Protein AF-A0A2H9NX55-F1 (afdb_monomer)

Solvent-accessible surface area (backbone atoms only — not comparable to full-atom values): 5959 Å² total; per-residue (Å²): 111,77,40,48,53,49,53,55,46,60,52,58,73,66,72,60,69,65,41,49,52,71,58,51,56,72,71,47,82,82,44,56,63,68,62,55,38,39,76,69,50,25,30,44,81,44,81,46,77,55,94,91,42,80,42,54,30,37,26,69,30,72,61,28,52,52,52,51,49,53,52,52,51,52,54,50,49,54,53,50,51,55,52,51,53,55,53,53,53,52,51,52,56,51,53,52,53,57,51,53,58,65,71,78,106

Nearest PDB structures (foldseek):
  5zhv-assembly1_B  TM=5.838E-01  e=2.848E-03  Mycobacterium tuberculosis H37Rv
  3elk-assembly1_A  TM=5.440E-01  e=1.103E-02  Thermoplasma acidophilum
  2dqr-assembly1_B  TM=4.885E-01  e=1.548E-02  Bacillus subtilis
  5y5z-assembly1_N  TM=2.954E-01  e=1.351E+00  Thermus thermophilus HB8

Secondary structure (DSSP, 8-state):
-HHHHHHHHHHHHT--SEEEHHHHHHH-SSS--HHHHHHTTSEEEEEEEETTEEEEEEEE-HHHHHHHHHHHHHHHHHHHHHHHHHHHHHHHHHHHHHHHHHH--

Radius of gyration: 23.67 Å; Cα contacts (8 Å, |Δi|>4): 82; chains: 1; bounding box: 60×24×68 Å

pLDDT: mean 77.97, std 9.06, range [49.53, 91.69]

Foldseek 3Di:
DVLLLVLLLVVVVVVDQKDWPVRSVVSPPPRDPPVCCVVVVQKDWDFDQDPNDTTIMIGGDPVSVVSSVVVVVVVVVVVVVVVVVVVVVVVVVVVVVVVVVVVVD

Structure (mmCIF, N/CA/C/O backbone):
data_AF-A0A2H9NX55-F1
#
_entry.id   AF-A0A2H9NX55-F1
#
loop_
_atom_site.group_PDB
_atom_site.id
_atom_site.type_symbol
_atom_site.label_atom_id
_atom_site.label_alt_id
_atom_site.label_comp_id
_atom_site.label_asym_id
_atom_site.label_entity_id
_atom_site.label_seq_id
_atom_site.pdbx_PDB_ins_code
_atom_site.Cartn_x
_atom_site.Cartn_y
_atom_site.Cartn_z
_atom_site.occupancy
_atom_site.B_iso_or_equiv
_atom_site.auth_seq_id
_atom_site.auth_comp_id
_atom_site.auth_asym_id
_atom_site.auth_atom_id
_atom_site.pdbx_PDB_model_num
ATOM 1 N N . MET A 1 1 ? -5.710 9.070 -6.402 1.00 56.59 1 MET A N 1
ATOM 2 C CA . MET A 1 1 ? -5.096 7.746 -6.690 1.00 56.59 1 MET A CA 1
ATOM 3 C C . MET A 1 1 ? -3.667 7.572 -6.144 1.00 56.59 1 MET A C 1
ATOM 5 O O . MET A 1 1 ? -3.464 6.661 -5.356 1.00 56.59 1 MET A O 1
ATOM 9 N N . ARG A 1 2 ? -2.647 8.374 -6.528 1.00 59.84 2 ARG A N 1
ATOM 10 C CA . ARG A 1 2 ? -1.240 8.181 -6.062 1.00 59.84 2 ARG A CA 1
ATOM 11 C C . ARG A 1 2 ? -1.038 8.444 -4.560 1.00 59.84 2 ARG A C 1
ATOM 13 O O . ARG A 1 2 ? -0.173 7.828 -3.949 1.00 59.84 2 ARG A O 1
ATOM 20 N N . GLU A 1 3 ? -1.852 9.323 -3.998 1.00 56.44 3 GLU A N 1
ATOM 21 C CA . GLU A 1 3 ? -1.799 9.750 -2.599 1.00 56.44 3 GLU A CA 1
ATOM 22 C C . GLU A 1 3 ? -2.487 8.713 -1.678 1.00 56.44 3 GLU A C 1
ATOM 24 O O . GLU A 1 3 ? -1.855 8.198 -0.755 1.00 56.44 3 GLU A O 1
ATOM 29 N N . GLU A 1 4 ? -3.686 8.228 -2.045 1.00 57.66 4 GLU A N 1
ATOM 30 C CA . GLU A 1 4 ? -4.397 7.101 -1.384 1.00 57.66 4 GLU A CA 1
ATOM 31 C C . GLU A 1 4 ? -3.506 5.857 -1.233 1.00 57.66 4 GLU A C 1
ATOM 33 O O . GLU A 1 4 ? -3.465 5.172 -0.206 1.00 57.66 4 GLU A O 1
ATOM 38 N N . LEU A 1 5 ? -2.739 5.603 -2.289 1.00 64.31 5 LEU A N 1
ATOM 39 C CA . LEU A 1 5 ? -1.757 4.539 -2.409 1.00 64.31 5 LEU A CA 1
ATOM 40 C C . LEU A 1 5 ? -0.632 4.630 -1.367 1.00 64.31 5 LEU A C 1
ATOM 42 O O . LEU A 1 5 ? -0.135 3.605 -0.888 1.00 64.31 5 L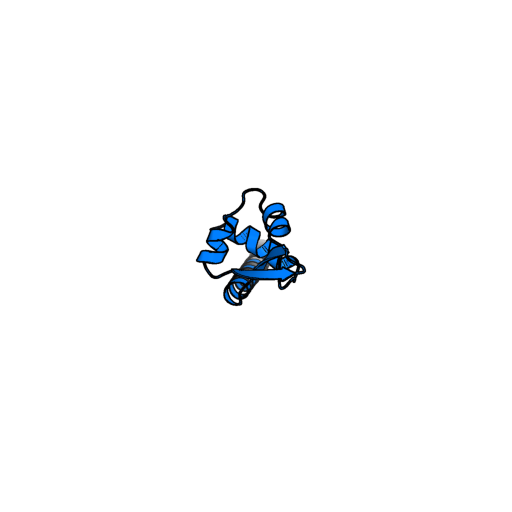EU A O 1
ATOM 46 N N . GLU A 1 6 ? -0.217 5.845 -1.019 1.00 70.12 6 GLU A N 1
ATOM 47 C CA . GLU A 1 6 ? 0.891 6.090 -0.104 1.00 70.12 6 GLU A CA 1
ATOM 48 C C . GLU A 1 6 ? 0.476 5.871 1.354 1.00 70.12 6 GLU A C 1
ATOM 50 O O . GLU A 1 6 ? 1.216 5.242 2.121 1.00 70.12 6 GLU A O 1
ATOM 55 N N . LEU A 1 7 ? -0.731 6.312 1.725 1.00 72.31 7 LEU A N 1
ATOM 56 C CA . LEU A 1 7 ? -1.297 6.089 3.055 1.00 72.31 7 LEU A CA 1
ATOM 57 C C . LEU A 1 7 ? -1.478 4.588 3.333 1.00 72.31 7 LEU A C 1
ATOM 59 O O . LEU A 1 7 ? -1.006 4.083 4.357 1.00 72.31 7 LEU A O 1
ATOM 63 N N . LEU A 1 8 ? -2.050 3.843 2.381 1.00 73.69 8 LEU A N 1
ATOM 64 C CA . LEU A 1 8 ? -2.265 2.400 2.520 1.00 73.69 8 LEU A CA 1
ATOM 65 C C . LEU A 1 8 ? -0.938 1.623 2.658 1.00 73.69 8 LEU A C 1
ATOM 67 O O . LEU A 1 8 ? -0.822 0.711 3.480 1.00 73.69 8 LEU A O 1
ATOM 71 N N . GLN A 1 9 ? 0.106 2.014 1.916 1.00 71.81 9 GLN A N 1
ATOM 72 C CA . GLN A 1 9 ? 1.445 1.428 2.056 1.00 71.81 9 GLN A CA 1
ATOM 73 C C . GLN A 1 9 ? 2.110 1.760 3.399 1.00 71.81 9 GLN A C 1
ATOM 75 O O . GLN A 1 9 ? 2.764 0.889 3.984 1.00 71.81 9 GLN A O 1
ATOM 80 N N . LYS A 1 10 ? 1.978 3.000 3.893 1.00 75.31 10 LYS A N 1
ATOM 81 C CA . LYS A 1 10 ? 2.523 3.417 5.199 1.00 75.31 10 LYS A CA 1
ATOM 82 C C . LYS A 1 10 ? 1.886 2.628 6.339 1.00 75.31 10 LYS A C 1
ATOM 84 O O . LYS A 1 10 ? 2.605 2.168 7.229 1.00 75.31 10 LYS A O 1
ATOM 89 N N . LEU A 1 11 ? 0.573 2.412 6.272 1.00 74.31 11 LEU A N 1
ATOM 90 C CA . LEU A 1 11 ? -0.146 1.563 7.214 1.00 74.31 11 LEU A CA 1
ATOM 91 C C . LEU A 1 11 ? 0.371 0.123 7.119 1.00 74.31 11 LEU A C 1
ATOM 93 O O . LEU A 1 11 ? 0.923 -0.389 8.096 1.00 74.31 11 LEU A O 1
ATOM 97 N N . ALA A 1 12 ? 0.330 -0.493 5.935 1.00 71.38 12 ALA A N 1
ATOM 98 C CA . ALA A 1 12 ? 0.707 -1.893 5.738 1.00 71.38 12 ALA A CA 1
ATOM 99 C C . ALA A 1 12 ? 2.162 -2.235 6.125 1.00 71.38 12 ALA A C 1
ATOM 101 O O . ALA A 1 12 ? 2.439 -3.365 6.528 1.00 71.38 12 ALA A O 1
ATOM 102 N N . LYS A 1 13 ? 3.102 -1.279 6.066 1.00 71.75 13 LYS A N 1
ATOM 103 C CA . LYS A 1 13 ? 4.486 -1.471 6.550 1.00 71.75 13 LYS A CA 1
ATOM 104 C C . LYS A 1 13 ? 4.578 -1.791 8.040 1.00 71.75 13 LYS A C 1
ATOM 106 O O . LYS A 1 13 ? 5.522 -2.455 8.446 1.00 71.75 13 LYS A O 1
ATOM 111 N N . ARG A 1 14 ? 3.635 -1.311 8.856 1.00 68.69 14 ARG A N 1
ATOM 112 C CA . ARG A 1 14 ? 3.658 -1.524 10.311 1.00 68.69 14 ARG A CA 1
ATOM 113 C C . ARG A 1 14 ? 3.088 -2.874 10.745 1.00 68.69 14 ARG A C 1
ATOM 115 O O . ARG A 1 14 ? 3.067 -3.122 11.946 1.00 68.69 14 ARG A O 1
ATOM 122 N N . THR A 1 15 ? 2.604 -3.699 9.804 1.00 62.09 15 THR A N 1
ATOM 123 C CA . THR A 1 15 ? 2.051 -5.053 10.039 1.00 62.09 15 THR A CA 1
ATOM 124 C C . THR A 1 15 ? 0.989 -5.134 11.140 1.00 62.09 15 THR A C 1
ATOM 126 O O . THR A 1 15 ? 0.653 -6.220 11.603 1.00 62.09 15 THR A O 1
ATOM 129 N N . LYS A 1 16 ? 0.435 -3.994 11.565 1.00 63.59 16 LYS A N 1
ATOM 130 C CA . LYS A 1 16 ? -0.658 -3.953 12.524 1.00 63.59 16 LYS A CA 1
ATOM 131 C C . LYS A 1 16 ? -1.936 -4.290 11.776 1.00 63.59 16 LYS A C 1
ATOM 133 O O . LYS A 1 16 ? -2.179 -3.825 10.668 1.00 63.59 16 LYS A O 1
ATOM 138 N N . THR A 1 17 ? -2.763 -5.118 12.385 1.00 65.94 17 THR A N 1
ATOM 139 C CA . THR A 1 17 ? -4.075 -5.464 11.842 1.00 65.94 17 THR A CA 1
ATOM 140 C C . THR A 1 17 ? -5.091 -4.350 12.072 1.00 65.94 17 THR A C 1
ATOM 142 O O . THR A 1 17 ? -6.004 -4.222 11.266 1.00 65.94 17 THR A O 1
ATOM 145 N N . CYS A 1 18 ? -4.908 -3.514 13.101 1.00 73.69 18 CYS A N 1
ATOM 146 C CA . CYS A 1 18 ? -5.801 -2.402 13.432 1.00 73.69 18 CYS A CA 1
ATOM 147 C C . CYS A 1 18 ? -5.011 -1.134 13.799 1.00 73.69 18 CYS A C 1
ATOM 149 O O . CYS A 1 18 ? -3.937 -1.200 14.407 1.00 73.69 18 CYS A O 1
ATOM 151 N N . TYR A 1 19 ? -5.567 0.024 13.454 1.00 79.38 19 TYR A N 1
ATOM 152 C CA . TYR A 1 19 ? -4.974 1.344 13.644 1.00 79.38 19 TYR A CA 1
ATOM 153 C C . TYR A 1 19 ? -5.994 2.272 14.308 1.00 79.38 19 TYR A C 1
ATOM 155 O O . TYR A 1 19 ? -7.125 2.357 13.849 1.00 79.38 19 TYR A O 1
ATOM 163 N N . ASN A 1 20 ? -5.609 2.958 15.385 1.00 80.19 20 ASN A N 1
ATOM 164 C CA . ASN A 1 20 ? -6.464 3.969 16.017 1.00 80.19 20 ASN A CA 1
ATOM 165 C C . ASN A 1 20 ? -6.607 5.183 15.083 1.00 80.19 20 ASN A C 1
ATOM 167 O O . ASN A 1 20 ? -5.649 5.562 14.404 1.00 80.19 20 ASN A O 1
ATOM 171 N N . GLU A 1 21 ? -7.778 5.806 15.087 1.00 74.69 21 GLU A N 1
ATOM 172 C CA . GLU A 1 21 ? -8.078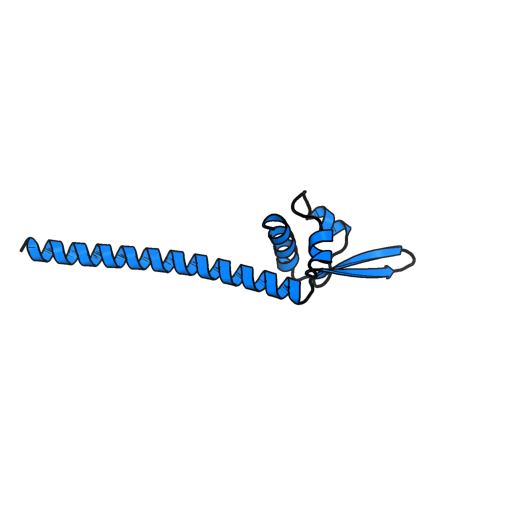 7.051 14.384 1.00 74.69 21 GLU A CA 1
ATOM 173 C C . GLU A 1 21 ? -6.997 8.133 14.525 1.00 74.69 21 GLU A C 1
ATOM 175 O O . GLU A 1 21 ? -6.470 8.620 13.525 1.00 74.69 21 GLU A O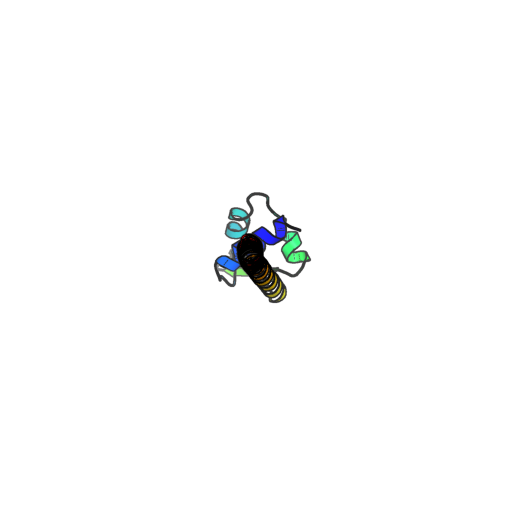 1
ATOM 180 N N . LYS A 1 22 ? -6.567 8.440 15.755 1.00 74.56 22 LYS A N 1
ATOM 181 C CA . LYS A 1 22 ? -5.518 9.441 16.029 1.00 74.56 22 LYS A CA 1
ATOM 182 C C . LYS A 1 22 ? -4.207 9.104 15.323 1.00 74.56 22 LYS A C 1
ATOM 184 O O . LYS A 1 22 ? -3.497 9.986 14.847 1.00 74.56 22 LYS A O 1
ATOM 189 N N . PHE A 1 23 ? -3.886 7.813 15.244 1.00 75.88 23 PHE A N 1
ATOM 190 C CA . PHE A 1 23 ? -2.685 7.343 14.568 1.00 75.88 23 PHE A CA 1
ATOM 191 C C . PHE A 1 23 ? -2.795 7.498 13.048 1.00 75.88 23 PHE A C 1
ATOM 193 O O . PHE A 1 23 ? -1.830 7.922 12.412 1.00 75.88 23 PHE A O 1
ATOM 200 N N . ILE A 1 24 ? -3.960 7.201 12.470 1.00 73.56 24 ILE A N 1
ATOM 201 C CA . ILE A 1 24 ? -4.196 7.418 11.042 1.00 73.56 24 ILE A CA 1
ATOM 202 C C . ILE A 1 24 ? -4.103 8.900 10.708 1.00 73.56 24 ILE A C 1
ATOM 204 O O . ILE A 1 24 ? -3.356 9.249 9.801 1.00 73.56 24 ILE A O 1
ATOM 208 N N . TYR A 1 25 ? -4.756 9.771 11.477 1.00 72.38 25 TYR A N 1
ATOM 209 C CA . TYR A 1 25 ? -4.657 11.214 11.265 1.00 72.38 25 TYR A CA 1
ATOM 210 C C . TYR A 1 25 ? -3.221 11.732 11.412 1.00 72.38 25 TYR A C 1
ATOM 212 O O . TYR A 1 25 ? -2.794 12.547 10.605 1.00 72.38 25 TYR A O 1
ATOM 220 N N . SER A 1 26 ? -2.423 11.197 12.346 1.00 72.25 26 SER A N 1
ATOM 221 C CA . SER A 1 26 ? -0.999 11.563 12.469 1.00 72.25 26 SER A CA 1
ATOM 222 C C . SER A 1 26 ? -0.127 11.110 11.288 1.00 72.25 26 SER A C 1
ATOM 224 O O 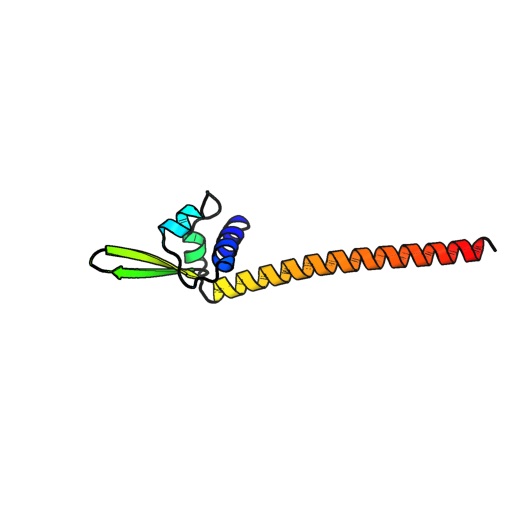. SER A 1 26 ? 0.931 11.678 11.030 1.00 72.25 26 SER A O 1
ATOM 226 N N . LEU A 1 27 ? -0.548 10.060 10.577 1.00 68.31 27 LEU A N 1
ATOM 227 C CA . LEU A 1 27 ? 0.083 9.609 9.335 1.00 68.31 27 LEU A CA 1
ATOM 228 C C . LEU A 1 27 ? -0.394 10.419 8.129 1.00 68.31 27 LEU A C 1
ATOM 230 O O . LEU A 1 27 ? 0.306 10.477 7.113 1.00 68.31 27 LEU A O 1
ATOM 234 N N . ASN A 1 28 ? -1.581 11.007 8.244 1.00 65.81 28 ASN A N 1
ATOM 235 C CA . ASN A 1 28 ? -2.281 11.699 7.186 1.00 65.81 28 ASN A CA 1
ATOM 236 C C . ASN A 1 28 ? -1.919 13.192 7.186 1.00 65.81 28 ASN A C 1
ATOM 238 O O . ASN A 1 28 ? -2.752 14.057 7.429 1.00 65.81 28 ASN A O 1
ATOM 242 N N . ASN A 1 29 ? -0.651 13.501 6.897 1.00 57.59 29 ASN A N 1
ATOM 243 C CA . ASN A 1 29 ? -0.185 14.866 6.609 1.00 57.59 29 ASN A CA 1
ATOM 244 C C . ASN A 1 29 ? -0.671 15.336 5.216 1.00 57.59 29 ASN A C 1
ATOM 246 O O . ASN A 1 29 ? 0.145 15.701 4.374 1.00 57.59 29 ASN A O 1
ATOM 250 N N . GLY A 1 30 ? -1.982 15.271 4.950 1.00 54.12 30 GLY A N 1
ATOM 251 C CA . GLY A 1 30 ? -2.613 15.795 3.730 1.00 54.12 30 GLY A CA 1
ATOM 252 C C . GLY A 1 30 ? -2.469 14.944 2.461 1.00 54.12 30 GLY A C 1
ATOM 253 O O . GLY A 1 30 ? -2.417 15.515 1.381 1.00 54.12 30 GLY A O 1
ATOM 254 N N . VAL A 1 31 ? -2.374 13.609 2.559 1.00 49.53 31 VAL A N 1
ATOM 255 C CA . VAL A 1 31 ? -2.051 12.734 1.402 1.00 49.53 31 VAL A CA 1
ATOM 256 C C . VAL A 1 31 ? -3.121 11.653 1.144 1.00 49.53 31 VAL A C 1
ATOM 258 O O . VAL A 1 31 ? -2.806 10.637 0.552 1.00 49.53 31 VAL A O 1
ATOM 261 N N . ALA A 1 32 ? -4.372 11.817 1.586 1.00 55.91 32 ALA A N 1
ATOM 262 C CA . ALA A 1 32 ? -5.594 11.178 1.041 1.00 55.91 32 ALA A CA 1
ATOM 263 C C . ALA A 1 32 ? -6.725 11.189 2.068 1.00 55.91 32 ALA A C 1
ATOM 265 O O . ALA A 1 32 ? -6.477 11.030 3.265 1.00 55.91 32 ALA A O 1
ATOM 266 N N . ASP A 1 33 ? -7.970 11.264 1.603 1.00 72.19 33 ASP A N 1
ATOM 267 C CA . ASP A 1 33 ? -9.125 11.059 2.465 1.00 72.19 33 ASP A CA 1
ATOM 268 C C . ASP A 1 33 ? -9.174 9.603 2.943 1.00 72.19 33 ASP A C 1
ATOM 270 O O . ASP A 1 33 ? -9.226 8.647 2.168 1.00 72.19 33 ASP A O 1
ATOM 274 N N . LEU A 1 34 ? -9.150 9.421 4.264 1.00 74.25 34 LEU A N 1
ATOM 275 C CA . LEU A 1 34 ? -9.414 8.128 4.898 1.00 74.25 34 LEU A CA 1
ATOM 276 C C . LEU A 1 34 ? -10.763 7.561 4.424 1.00 74.25 34 LEU A C 1
ATOM 278 O O . LEU A 1 34 ? -10.900 6.348 4.252 1.00 74.25 34 LEU A O 1
ATOM 282 N N . ASP A 1 35 ? -11.709 8.457 4.145 1.00 76.81 35 ASP A N 1
ATOM 283 C CA . ASP A 1 35 ? -13.010 8.144 3.574 1.00 76.81 35 ASP A CA 1
ATOM 284 C C . ASP A 1 35 ? -12.899 7.489 2.194 1.00 76.81 35 ASP A C 1
ATOM 286 O O . ASP A 1 35 ? -13.627 6.538 1.932 1.00 76.81 35 ASP A O 1
ATOM 290 N N . ASP A 1 36 ? -11.938 7.865 1.346 1.00 79.44 36 ASP A N 1
ATOM 291 C CA . ASP A 1 36 ? -11.732 7.212 0.045 1.00 79.44 36 ASP A CA 1
ATOM 292 C C . ASP A 1 36 ? -11.219 5.777 0.195 1.00 79.44 36 ASP A C 1
ATOM 294 O O . ASP A 1 36 ? -11.605 4.878 -0.559 1.00 79.44 36 ASP A O 1
ATOM 298 N N . LEU A 1 37 ? -10.381 5.511 1.202 1.00 79.62 37 LEU A N 1
ATOM 299 C CA . LEU A 1 37 ? -9.916 4.152 1.494 1.00 79.62 37 LEU A CA 1
ATOM 300 C C . LEU A 1 37 ? -11.040 3.267 2.043 1.00 79.62 37 LEU A C 1
ATOM 302 O O . LEU A 1 37 ? -11.062 2.060 1.771 1.00 79.62 37 LEU A O 1
ATOM 306 N N . ILE A 1 38 ? -11.971 3.855 2.796 1.00 83.00 38 ILE A N 1
ATOM 307 C CA . ILE A 1 38 ? -13.153 3.173 3.332 1.00 83.00 38 ILE A CA 1
ATOM 308 C C . ILE A 1 38 ? -14.179 2.939 2.219 1.00 83.00 38 ILE A C 1
ATOM 310 O O . ILE A 1 38 ? -14.576 1.795 1.994 1.00 83.00 38 ILE A O 1
ATOM 314 N N . ASN A 1 39 ? -14.529 3.976 1.456 1.00 84.19 39 ASN A N 1
ATOM 315 C CA . ASN A 1 39 ? -15.445 3.914 0.314 1.00 84.19 39 ASN A CA 1
ATOM 316 C C . ASN A 1 39 ? -14.918 2.979 -0.784 1.00 84.19 39 ASN A C 1
ATOM 318 O O . ASN A 1 39 ? -15.668 2.201 -1.372 1.00 84.19 39 ASN A O 1
ATOM 322 N N . GLY A 1 40 ? -13.603 2.974 -1.012 1.00 83.12 40 GLY A N 1
ATOM 323 C CA . GLY A 1 40 ? -12.925 2.042 -1.912 1.00 83.12 40 GLY A CA 1
ATOM 324 C C . GLY A 1 40 ? -12.885 0.595 -1.402 1.00 83.12 40 GLY A C 1
ATOM 325 O O . GLY A 1 40 ? -12.484 -0.313 -2.141 1.00 83.12 40 GLY A O 1
ATOM 326 N N . GLY A 1 41 ? -13.302 0.345 -0.157 1.00 85.38 41 GLY A N 1
ATOM 327 C CA . GLY A 1 41 ? -13.329 -0.973 0.476 1.00 85.38 41 GLY A CA 1
ATOM 328 C C . GLY A 1 41 ? -11.946 -1.520 0.835 1.00 85.38 41 GLY A C 1
ATOM 329 O O . GLY A 1 41 ? -11.794 -2.725 1.050 1.00 85.38 41 GLY A O 1
ATOM 330 N N . TYR A 1 42 ? -10.919 -0.670 0.872 1.00 84.81 42 TYR A N 1
ATOM 331 C CA . 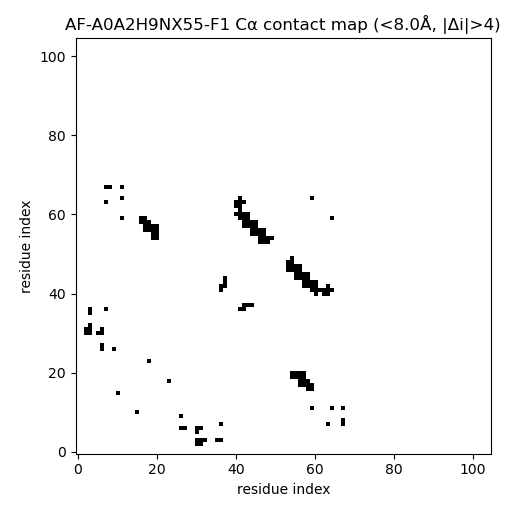TYR A 1 42 ? -9.553 -1.038 1.256 1.00 84.81 42 TYR A CA 1
ATOM 332 C C . TYR A 1 42 ? -9.364 -1.042 2.776 1.00 84.81 42 TYR A C 1
ATOM 334 O O . TYR A 1 42 ? -8.472 -1.725 3.289 1.00 84.81 42 TYR A O 1
ATOM 342 N N . MET A 1 43 ? -10.220 -0.321 3.500 1.00 85.12 43 MET A N 1
ATOM 343 C CA . MET A 1 43 ? -10.244 -0.265 4.958 1.00 85.12 43 MET A CA 1
ATOM 344 C C . MET A 1 43 ? -11.669 -0.428 5.489 1.00 85.12 43 MET A C 1
ATOM 346 O O . MET A 1 43 ? -12.639 -0.113 4.808 1.00 85.12 43 MET A O 1
ATOM 350 N N . ARG A 1 44 ? -11.786 -0.959 6.706 1.00 85.75 44 ARG A N 1
ATOM 351 C CA . ARG A 1 44 ? -13.038 -1.049 7.458 1.00 85.75 44 ARG A CA 1
ATOM 352 C C . ARG A 1 44 ? -12.881 -0.361 8.803 1.00 85.75 44 ARG A C 1
ATOM 354 O O . ARG A 1 44 ? -11.822 -0.482 9.422 1.00 85.75 44 ARG A O 1
ATOM 361 N N . THR A 1 45 ? -13.938 0.289 9.260 1.00 85.62 45 THR A N 1
ATOM 362 C CA . THR A 1 45 ? -13.999 0.880 10.597 1.00 85.62 45 THR A CA 1
ATOM 363 C C . THR A 1 45 ? -14.549 -0.148 11.581 1.00 85.62 45 THR A C 1
ATOM 365 O O . THR A 1 45 ? -15.514 -0.850 11.289 1.00 85.62 45 THR A O 1
ATOM 368 N N . GLU A 1 46 ? -13.917 -0.253 12.740 1.00 82.00 46 GLU A N 1
ATOM 369 C CA . GLU A 1 46 ? -14.364 -1.030 13.887 1.00 82.00 46 GLU A CA 1
ATOM 370 C C . GLU A 1 46 ? -14.495 -0.079 15.072 1.00 82.00 46 GLU A C 1
ATOM 372 O O . GLU A 1 46 ? -13.512 0.516 15.513 1.00 82.00 46 GLU A O 1
ATOM 377 N N . ASN A 1 47 ? -15.711 0.066 15.589 1.00 80.75 47 ASN A N 1
ATOM 378 C CA . ASN A 1 47 ? -15.939 0.807 16.822 1.00 80.75 47 ASN A CA 1
ATOM 379 C C . ASN A 1 47 ? -15.695 -0.142 17.989 1.00 80.75 47 ASN A C 1
ATOM 381 O O . ASN A 1 47 ? -16.367 -1.167 18.113 1.00 80.75 47 ASN A O 1
ATOM 385 N N . ILE A 1 48 ? -14.720 0.187 18.831 1.00 78.12 48 ILE A N 1
ATOM 386 C CA . ILE A 1 48 ? -14.436 -0.564 20.048 1.00 78.12 48 ILE A CA 1
ATOM 387 C C . ILE A 1 48 ? -14.871 0.306 21.218 1.00 78.12 48 ILE A C 1
ATOM 389 O O . ILE A 1 48 ? -14.298 1.365 21.468 1.00 78.12 48 ILE A O 1
ATOM 393 N N . VAL A 1 49 ? -15.892 -0.150 21.941 1.00 74.00 49 VAL A N 1
ATOM 394 C CA . VAL A 1 49 ? -16.328 0.490 23.182 1.00 74.00 49 VAL A CA 1
ATOM 395 C C . VAL A 1 49 ? -15.504 -0.097 24.321 1.00 74.00 49 VAL A C 1
ATOM 397 O O . VAL A 1 49 ? -15.643 -1.273 24.654 1.00 74.00 49 VAL A O 1
ATOM 400 N N . SER A 1 50 ? -14.626 0.707 24.916 1.00 67.31 50 SER A N 1
ATOM 401 C CA . SER A 1 50 ? -13.822 0.301 26.070 1.00 67.31 50 SER A CA 1
ATOM 402 C C . SER A 1 50 ? -14.052 1.274 27.216 1.00 67.31 50 SER A C 1
ATOM 404 O O . SER A 1 50 ? -13.783 2.467 27.098 1.00 67.31 50 SER A O 1
ATOM 406 N N . LYS A 1 51 ? -14.567 0.766 28.343 1.00 69.81 51 LYS A N 1
ATOM 407 C CA . LYS A 1 51 ? -14.784 1.536 29.584 1.00 69.81 51 LYS A CA 1
ATOM 408 C C . LYS A 1 51 ? -15.568 2.851 29.389 1.00 69.81 51 LYS A C 1
ATOM 410 O O . LYS A 1 51 ? -15.227 3.863 29.990 1.00 69.81 51 LYS A O 1
ATOM 415 N N . GLY A 1 52 ? -16.607 2.840 28.551 1.00 75.44 52 GLY A N 1
ATOM 416 C CA . GLY A 1 52 ? -17.468 4.009 28.315 1.00 75.44 52 GLY A CA 1
ATOM 417 C C . GLY A 1 52 ? -16.926 5.033 27.312 1.00 75.44 52 GLY A C 1
ATOM 418 O O . GLY A 1 52 ? -17.630 5.989 27.012 1.00 75.44 52 GLY A O 1
ATOM 419 N N . ASN A 1 53 ? -15.730 4.816 26.754 1.00 74.81 53 ASN A N 1
ATOM 420 C CA . ASN A 1 53 ? -15.234 5.575 25.611 1.00 74.81 53 ASN A CA 1
ATOM 421 C C . ASN A 1 53 ? -15.381 4.743 24.334 1.00 74.81 53 ASN A C 1
ATOM 423 O O . ASN A 1 53 ? -14.892 3.612 24.251 1.00 74.81 53 ASN A O 1
ATOM 427 N N . GLU A 1 54 ? -16.049 5.317 23.336 1.00 77.69 54 GLU A N 1
ATOM 428 C CA . GLU A 1 54 ? -16.058 4.785 21.978 1.00 77.69 54 GLU A CA 1
ATOM 429 C C . GLU A 1 54 ? -14.772 5.218 21.274 1.00 77.69 54 GLU A C 1
ATOM 431 O O . GLU A 1 54 ? -14.543 6.405 21.040 1.00 77.69 54 GLU A O 1
ATOM 436 N N . GLU A 1 55 ? -13.913 4.257 20.941 1.00 79.56 55 GLU A N 1
ATOM 437 C CA . GLU A 1 55 ? -12.742 4.508 20.110 1.00 79.56 55 GLU A CA 1
ATOM 438 C C . GLU A 1 55 ? -12.934 3.884 18.728 1.00 79.56 55 GLU A C 1
ATOM 440 O O . GLU A 1 55 ? -13.255 2.699 18.585 1.00 79.56 55 GLU A O 1
ATOM 445 N N . LYS A 1 56 ? -12.700 4.693 17.691 1.00 80.06 56 LYS A N 1
ATOM 446 C CA . LYS A 1 56 ? -12.697 4.237 16.303 1.00 80.06 56 LYS A CA 1
ATOM 447 C C . LYS A 1 56 ? -11.346 3.631 15.955 1.00 80.06 56 LYS A C 1
ATOM 449 O O . LYS A 1 56 ? -10.293 4.273 16.042 1.00 80.06 56 LYS A O 1
ATOM 454 N N . PHE A 1 57 ? -11.388 2.386 15.511 1.00 82.69 57 PHE A N 1
ATOM 455 C CA . PHE A 1 57 ? -10.258 1.688 14.930 1.00 82.69 57 PHE A CA 1
ATOM 456 C C . PHE A 1 57 ? -10.518 1.431 13.458 1.00 82.69 57 PHE A C 1
ATOM 458 O O . PHE A 1 57 ? -11.647 1.258 13.016 1.00 82.69 57 PHE A O 1
ATOM 465 N N . TYR A 1 58 ? -9.446 1.367 12.690 1.00 83.81 58 TYR A N 1
ATOM 466 C CA . TYR A 1 58 ? -9.502 1.099 11.271 1.00 83.81 58 TYR A CA 1
ATOM 467 C C . TYR A 1 58 ? -8.610 -0.086 10.946 1.00 83.81 58 TYR A C 1
ATOM 469 O O . TYR A 1 58 ? -7.461 -0.178 11.388 1.00 83.81 58 TYR A O 1
ATOM 477 N N . LYS A 1 59 ? -9.142 -1.004 10.153 1.00 85.69 59 LYS A N 1
ATOM 478 C CA . LYS A 1 59 ? -8.495 -2.255 9.777 1.00 85.69 59 LYS A CA 1
ATOM 479 C C . LYS A 1 59 ? -8.407 -2.348 8.266 1.00 85.69 59 LYS A C 1
ATOM 481 O O . LYS A 1 59 ? -9.393 -2.139 7.567 1.00 85.69 59 LYS A O 1
ATOM 486 N N . ILE A 1 60 ? -7.224 -2.681 7.758 1.00 84.81 60 ILE A N 1
ATOM 487 C CA . ILE A 1 60 ? -7.025 -2.912 6.324 1.00 84.81 60 ILE A CA 1
ATOM 488 C C . ILE A 1 60 ? -7.744 -4.212 5.947 1.00 84.81 60 ILE A C 1
ATOM 490 O O . ILE A 1 60 ? -7.551 -5.250 6.588 1.00 84.81 60 ILE A O 1
ATOM 494 N N . THR A 1 61 ? -8.590 -4.155 4.922 1.00 86.31 61 THR A N 1
ATOM 495 C CA . THR A 1 61 ? -9.341 -5.315 4.428 1.00 86.31 61 THR A CA 1
ATOM 496 C C . THR A 1 61 ? -8.446 -6.230 3.591 1.00 86.31 61 THR A C 1
ATOM 498 O O . THR A 1 61 ? -7.342 -5.858 3.190 1.00 86.31 61 THR A O 1
ATOM 501 N N . LEU A 1 62 ? -8.931 -7.430 3.260 1.00 84.75 62 LEU A N 1
ATOM 502 C CA . LEU A 1 62 ? -8.241 -8.324 2.319 1.00 84.75 62 LEU A CA 1
ATOM 503 C C . LEU A 1 62 ? -7.988 -7.646 0.963 1.00 84.75 62 LEU A C 1
ATOM 505 O O . LEU A 1 62 ? -6.908 -7.795 0.398 1.00 84.75 62 LEU A O 1
ATOM 509 N N . LYS A 1 63 ? -8.946 -6.839 0.485 1.00 85.69 63 LYS A N 1
ATOM 510 C CA . LYS A 1 63 ? -8.810 -6.038 -0.740 1.00 85.69 63 LYS A CA 1
ATOM 511 C C . LYS A 1 63 ? -7.681 -5.009 -0.616 1.00 85.69 63 LYS A C 1
ATOM 513 O O . LYS A 1 63 ? -6.864 -4.891 -1.525 1.00 85.69 63 LYS A O 1
ATOM 518 N N . GLY A 1 64 ? -7.598 -4.316 0.524 1.00 85.00 64 GLY A N 1
ATOM 519 C CA . GLY A 1 64 ? -6.490 -3.413 0.850 1.00 85.00 64 GLY A CA 1
ATOM 520 C C . GLY A 1 64 ? -5.133 -4.113 0.816 1.00 85.00 64 GLY A C 1
ATOM 521 O O . GLY A 1 64 ? -4.209 -3.652 0.150 1.00 85.00 64 GLY A O 1
ATOM 522 N N . TRP A 1 65 ? -5.020 -5.274 1.462 1.00 84.81 65 TRP A N 1
ATOM 523 C CA . TRP A 1 65 ? -3.784 -6.060 1.467 1.00 84.81 65 TRP A CA 1
ATOM 524 C C . TRP A 1 65 ? -3.386 -6.577 0.082 1.00 84.81 65 TRP A C 1
ATOM 526 O O . TRP A 1 65 ? -2.210 -6.491 -0.279 1.00 84.81 65 TRP A O 1
ATOM 536 N N . ALA A 1 66 ? -4.344 -7.063 -0.711 1.00 85.06 66 ALA A N 1
ATOM 537 C CA . ALA A 1 66 ? -4.101 -7.512 -2.080 1.00 85.06 66 ALA A CA 1
ATOM 538 C C . ALA A 1 66 ? -3.537 -6.379 -2.949 1.00 85.06 66 ALA A C 1
ATOM 540 O O . ALA A 1 66 ? -2.537 -6.560 -3.644 1.00 85.06 66 ALA A O 1
ATOM 541 N N . PHE A 1 67 ? -4.115 -5.182 -2.837 1.00 83.56 67 PHE A N 1
ATOM 542 C CA . PHE A 1 67 ? -3.638 -3.999 -3.542 1.00 83.56 67 PHE A CA 1
ATOM 543 C C . PHE A 1 67 ? -2.217 -3.596 -3.116 1.00 83.56 67 PHE A C 1
ATOM 545 O O . PHE A 1 67 ? -1.355 -3.360 -3.965 1.00 83.56 67 PHE A O 1
ATOM 552 N N . VAL A 1 68 ? -1.917 -3.599 -1.809 1.00 83.00 68 VAL A N 1
ATOM 553 C CA . VAL A 1 68 ? -0.552 -3.344 -1.311 1.00 83.00 68 VAL A CA 1
ATOM 554 C C . VAL A 1 68 ? 0.452 -4.352 -1.867 1.00 83.00 68 VAL A C 1
ATOM 556 O O . VAL A 1 68 ? 1.557 -3.967 -2.261 1.00 83.00 68 VAL A O 1
ATOM 559 N N . ASN A 1 69 ? 0.092 -5.634 -1.906 1.00 83.50 69 ASN A N 1
ATOM 560 C CA . ASN A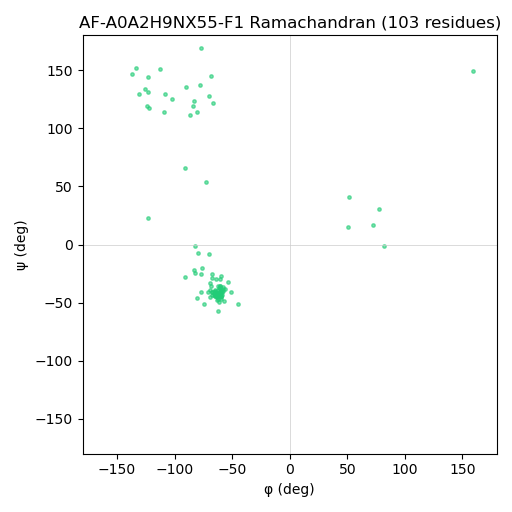 1 69 ? 0.966 -6.676 -2.433 1.00 83.50 69 ASN A CA 1
ATOM 561 C C . ASN A 1 69 ? 1.220 -6.492 -3.931 1.00 83.50 69 ASN A C 1
ATOM 563 O O . ASN A 1 69 ? 2.379 -6.511 -4.344 1.00 83.50 69 ASN A O 1
ATOM 567 N N . GLN A 1 70 ? 0.189 -6.169 -4.712 1.00 83.00 70 GLN A N 1
ATOM 568 C CA . GLN A 1 70 ? 0.337 -5.876 -6.138 1.00 83.00 70 GLN A CA 1
ATOM 569 C C . GLN A 1 70 ? 1.314 -4.713 -6.391 1.00 83.00 70 GLN A C 1
ATOM 571 O O . GLN A 1 70 ? 2.115 -4.740 -7.326 1.00 83.00 70 GLN A O 1
ATOM 576 N N . LEU A 1 71 ? 1.303 -3.684 -5.541 1.00 79.88 71 LEU A N 1
ATOM 577 C CA . LEU A 1 71 ? 2.243 -2.564 -5.658 1.00 79.88 71 LEU A CA 1
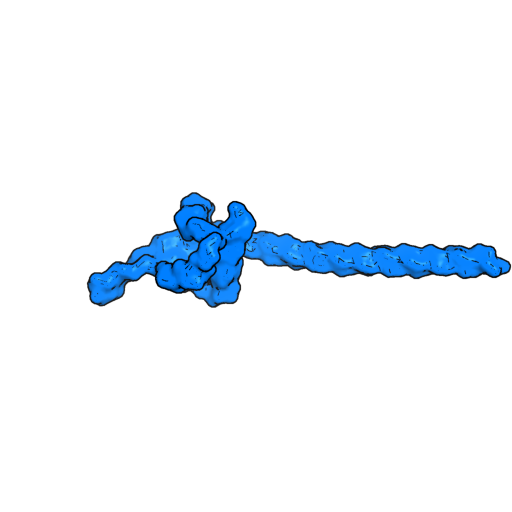ATOM 578 C C . LEU A 1 71 ? 3.679 -2.960 -5.330 1.00 79.88 71 LEU A C 1
ATOM 580 O O . LEU A 1 71 ? 4.611 -2.487 -5.984 1.00 79.88 71 LEU A O 1
ATOM 584 N N . LYS A 1 72 ? 3.872 -3.813 -4.317 1.00 78.81 72 LYS A N 1
ATOM 585 C CA . LYS A 1 72 ? 5.196 -4.349 -3.973 1.00 78.81 72 LYS A CA 1
ATOM 586 C C . 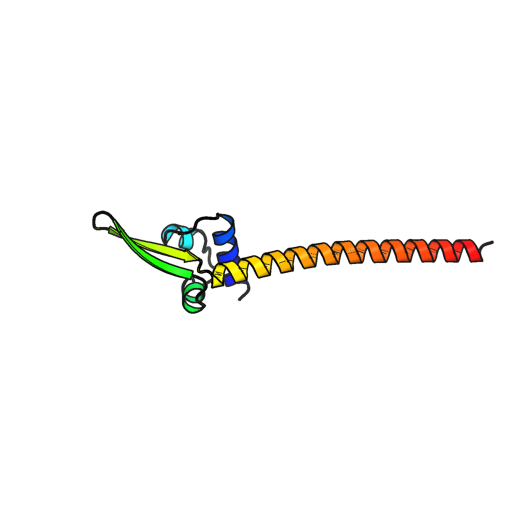LYS A 1 72 ? 5.756 -5.177 -5.126 1.00 78.81 72 LYS A C 1
ATOM 588 O O . LYS A 1 72 ? 6.920 -4.997 -5.481 1.00 78.81 72 LYS A O 1
ATOM 593 N N . GLU A 1 73 ? 4.925 -6.013 -5.739 1.00 81.75 73 GLU A N 1
ATOM 594 C CA . GLU A 1 73 ? 5.292 -6.809 -6.911 1.00 81.75 73 GLU A CA 1
ATOM 595 C C . GLU A 1 73 ? 5.681 -5.919 -8.087 1.00 81.75 73 GLU A C 1
ATOM 597 O O . GLU A 1 73 ? 6.782 -6.065 -8.612 1.00 81.75 73 GLU A O 1
ATOM 602 N N . ARG A 1 74 ? 4.860 -4.918 -8.434 1.00 77.00 74 ARG A N 1
ATOM 603 C CA . ARG A 1 74 ? 5.193 -3.948 -9.493 1.00 77.00 74 ARG A CA 1
ATOM 604 C C . ARG A 1 74 ? 6.503 -3.212 -9.216 1.00 77.00 74 ARG A C 1
ATOM 606 O O . ARG A 1 74 ? 7.311 -3.017 -10.120 1.00 77.00 74 ARG A O 1
ATOM 613 N N . LYS A 1 75 ? 6.764 -2.827 -7.963 1.00 78.69 75 LYS A N 1
ATOM 614 C CA . LYS A 1 75 ? 8.031 -2.181 -7.584 1.00 78.69 75 LYS A CA 1
ATOM 615 C C . LYS A 1 75 ? 9.227 -3.124 -7.751 1.00 78.69 75 LYS A C 1
ATOM 617 O O . LYS A 1 75 ? 10.278 -2.692 -8.225 1.00 78.69 75 LYS A O 1
ATOM 622 N N . SER A 1 76 ? 9.066 -4.393 -7.380 1.00 81.81 76 SER A N 1
ATOM 623 C CA . SER A 1 76 ? 10.078 -5.431 -7.588 1.00 81.81 76 SER A CA 1
ATOM 624 C C . SER A 1 76 ? 10.334 -5.670 -9.080 1.00 81.81 76 SER A C 1
ATOM 626 O O . SER A 1 76 ? 11.485 -5.685 -9.512 1.00 81.81 76 SER A O 1
ATOM 628 N N . GLN A 1 77 ? 9.272 -5.733 -9.889 1.00 80.00 77 GLN A N 1
ATOM 629 C CA . GLN A 1 77 ? 9.356 -5.869 -11.344 1.00 80.00 77 GLN A CA 1
ATOM 630 C C . GLN A 1 77 ? 10.122 -4.707 -11.977 1.00 80.00 77 GLN A C 1
ATOM 632 O O . GLN A 1 77 ? 11.056 -4.947 -12.733 1.00 80.00 77 GLN A O 1
ATOM 637 N N . ILE A 1 78 ? 9.823 -3.457 -11.606 1.00 79.00 78 ILE A N 1
ATOM 638 C CA . ILE A 1 78 ? 10.563 -2.284 -12.103 1.00 79.00 78 ILE A CA 1
ATOM 639 C C . ILE A 1 78 ? 12.054 -2.373 -11.737 1.00 79.00 78 ILE A C 1
ATOM 641 O O . ILE A 1 78 ? 12.910 -2.031 -12.554 1.00 79.00 78 ILE A O 1
ATOM 645 N N . LYS A 1 79 ? 12.395 -2.842 -10.528 1.00 80.38 79 LYS A N 1
ATOM 646 C CA . LYS A 1 79 ? 13.796 -3.048 -10.120 1.00 80.38 79 LYS A CA 1
ATOM 647 C C . LYS A 1 79 ? 14.474 -4.116 -10.982 1.00 80.38 79 LYS A C 1
ATOM 649 O O . LYS A 1 79 ? 15.598 -3.902 -11.427 1.00 80.38 79 LYS A O 1
ATOM 654 N N . ASN A 1 80 ? 13.786 -5.227 -11.231 1.00 81.12 80 ASN A N 1
ATOM 655 C CA . ASN A 1 80 ? 14.307 -6.318 -12.045 1.00 81.12 80 ASN A CA 1
ATOM 656 C C . ASN A 1 80 ? 14.499 -5.891 -13.511 1.00 81.12 80 ASN A C 1
ATOM 658 O O . ASN A 1 80 ? 15.558 -6.116 -14.086 1.00 81.12 80 ASN A O 1
ATOM 662 N N . MET A 1 81 ? 13.533 -5.161 -14.080 1.00 84.81 81 MET A N 1
ATOM 663 C CA . MET A 1 81 ? 13.630 -4.603 -15.433 1.00 84.81 81 MET A CA 1
ATOM 664 C C . MET A 1 81 ? 14.821 -3.650 -15.578 1.00 84.81 81 MET A C 1
ATOM 666 O O . MET A 1 81 ? 15.549 -3.731 -16.562 1.00 84.81 81 MET A O 1
ATOM 670 N N . LYS A 1 82 ? 15.078 -2.781 -14.587 1.00 84.44 82 LYS A N 1
ATOM 671 C CA . LYS A 1 82 ? 16.267 -1.907 -14.595 1.00 84.44 82 LYS A CA 1
ATOM 672 C C . LYS A 1 82 ? 17.572 -2.704 -14.616 1.00 84.44 82 LYS A C 1
ATOM 674 O O . LYS A 1 82 ? 18.500 -2.324 -15.325 1.00 84.44 82 LYS A O 1
ATOM 679 N N . TRP A 1 83 ? 17.635 -3.799 -13.860 1.00 88.19 83 TRP A N 1
ATOM 680 C CA . TRP A 1 83 ? 18.811 -4.667 -13.826 1.00 88.19 83 TRP A CA 1
ATOM 681 C C . TRP A 1 83 ? 19.016 -5.400 -15.163 1.00 88.19 83 TRP A C 1
ATOM 683 O O . TRP A 1 83 ? 20.121 -5.398 -15.700 1.00 88.19 83 TRP A O 1
ATOM 693 N N . GLN A 1 84 ? 17.941 -5.922 -15.761 1.00 87.62 84 GLN A N 1
ATOM 694 C CA . GLN A 1 84 ? 17.978 -6.609 -17.056 1.00 87.62 84 GLN A CA 1
ATOM 695 C C . GLN A 1 84 ? 18.371 -5.681 -18.219 1.00 87.62 84 GLN A C 1
ATOM 697 O O . GLN A 1 84 ? 19.158 -6.075 -19.080 1.00 87.62 84 GLN A O 1
ATOM 702 N N . ILE A 1 85 ? 17.877 -4.437 -18.238 1.00 88.31 85 ILE A N 1
ATOM 703 C CA . ILE A 1 85 ? 18.257 -3.437 -19.252 1.00 88.31 85 ILE A CA 1
ATOM 704 C C . ILE A 1 85 ? 19.753 -3.112 -19.149 1.00 88.31 85 ILE A C 1
ATOM 706 O O . ILE A 1 85 ? 20.445 -3.110 -20.165 1.00 88.31 85 ILE A O 1
ATOM 710 N N . GLY A 1 86 ? 20.272 -2.906 -17.932 1.00 86.62 86 GLY A N 1
ATOM 711 C CA . GLY A 1 86 ? 21.701 -2.659 -17.713 1.00 86.62 86 GLY A CA 1
ATOM 712 C C . GLY A 1 86 ? 22.582 -3.817 -18.190 1.00 86.62 86 GLY A C 1
ATOM 713 O O . GLY A 1 86 ? 23.588 -3.591 -18.860 1.00 86.62 86 GLY A O 1
ATOM 714 N N . LEU A 1 87 ? 22.162 -5.056 -17.920 1.00 89.50 87 LEU A N 1
ATOM 715 C CA . LEU A 1 87 ? 22.862 -6.253 -18.388 1.00 89.50 87 LEU A CA 1
ATOM 716 C C . LEU A 1 87 ? 22.856 -6.358 -19.923 1.00 89.50 87 LEU A C 1
ATOM 718 O O . LEU A 1 87 ? 23.886 -6.642 -20.527 1.00 89.50 87 LEU A O 1
ATOM 722 N N . THR A 1 88 ? 21.719 -6.073 -20.561 1.00 87.38 88 THR A N 1
ATOM 723 C CA . THR A 1 88 ? 21.574 -6.161 -22.026 1.00 87.38 88 THR A CA 1
ATOM 724 C C . THR A 1 88 ? 22.446 -5.126 -22.744 1.00 87.38 88 THR A C 1
ATOM 726 O O . THR A 1 88 ? 23.103 -5.453 -23.731 1.00 87.38 88 THR A O 1
ATOM 729 N N . ILE A 1 89 ? 22.513 -3.894 -22.224 1.00 91.69 89 ILE A N 1
ATOM 730 C CA . ILE A 1 89 ? 23.375 -2.833 -22.771 1.00 91.69 89 ILE A CA 1
ATOM 731 C C . ILE A 1 89 ? 24.859 -3.217 -22.659 1.00 91.69 89 ILE A C 1
ATOM 733 O O . ILE A 1 89 ? 25.610 -3.030 -23.615 1.00 91.69 89 ILE A O 1
ATOM 737 N N . ALA A 1 90 ? 25.284 -3.794 -21.530 1.00 87.94 90 ALA A N 1
ATOM 738 C CA . ALA A 1 90 ? 26.666 -4.237 -21.341 1.00 87.94 90 ALA A CA 1
ATOM 739 C C . ALA A 1 90 ? 27.065 -5.350 -22.326 1.00 87.94 90 ALA A C 1
ATOM 741 O O . ALA A 1 90 ? 28.147 -5.299 -22.912 1.00 87.94 90 ALA A O 1
ATOM 742 N N . VAL A 1 91 ? 26.178 -6.325 -22.553 1.00 89.25 91 VAL A N 1
ATOM 743 C CA . VAL A 1 91 ? 26.411 -7.414 -23.516 1.00 89.25 91 VAL A CA 1
ATOM 744 C C . VAL A 1 91 ? 26.502 -6.874 -24.945 1.00 89.25 91 VAL A C 1
ATOM 746 O O . 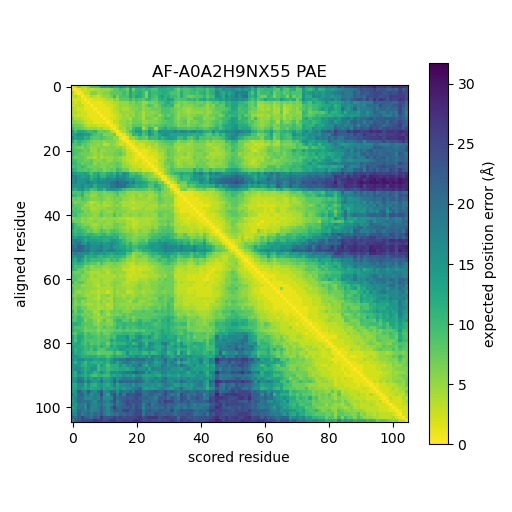VAL A 1 91 ? 27.434 -7.230 -25.662 1.00 89.25 91 VAL A O 1
ATOM 749 N N . LEU A 1 92 ? 25.608 -5.963 -25.345 1.00 87.06 92 LEU A N 1
ATOM 750 C CA . LEU A 1 92 ? 25.669 -5.321 -26.663 1.00 87.06 92 LEU A CA 1
ATOM 751 C C . LEU A 1 92 ? 26.987 -4.558 -26.863 1.00 87.06 92 LEU A C 1
ATOM 753 O O . LEU A 1 92 ? 27.650 -4.735 -27.887 1.00 87.06 92 LEU A O 1
ATOM 757 N N . GLY A 1 93 ? 27.417 -3.782 -25.864 1.00 88.56 93 GLY A N 1
ATOM 758 C CA . GLY A 1 93 ? 28.702 -3.078 -25.894 1.00 88.56 93 GLY A CA 1
ATOM 759 C C . GLY A 1 93 ? 29.904 -4.017 -26.052 1.00 88.56 93 GLY A C 1
ATOM 760 O O . GLY A 1 93 ? 30.807 -3.733 -26.840 1.00 88.56 93 GLY A O 1
ATOM 761 N N . LEU A 1 94 ? 29.891 -5.170 -25.373 1.00 89.12 94 LEU A N 1
ATOM 762 C CA . LEU A 1 94 ? 30.943 -6.182 -25.491 1.00 89.12 94 LEU A CA 1
ATOM 763 C C . LEU A 1 94 ? 30.955 -6.849 -26.878 1.00 89.12 94 LEU A C 1
ATOM 765 O O . LEU A 1 94 ? 32.025 -7.037 -27.458 1.00 89.12 94 LEU A O 1
ATOM 769 N N . THR A 1 95 ? 29.783 -7.161 -27.444 1.00 85.44 95 THR A N 1
ATOM 770 C CA . THR A 1 95 ? 29.685 -7.752 -28.793 1.00 85.44 95 THR A CA 1
ATOM 771 C C . THR A 1 95 ? 30.172 -6.804 -29.892 1.00 85.44 95 THR A C 1
ATOM 773 O O . THR A 1 95 ? 30.880 -7.239 -30.798 1.00 85.44 95 THR A O 1
ATOM 776 N N . LEU A 1 96 ? 29.873 -5.503 -29.787 1.00 87.81 96 LEU A N 1
ATOM 777 C CA . LEU A 1 96 ? 30.354 -4.477 -30.719 1.00 87.81 96 LEU A CA 1
ATOM 778 C C . LEU A 1 96 ? 31.880 -4.327 -30.664 1.00 87.81 96 LEU A C 1
ATOM 780 O O . LEU A 1 96 ? 32.524 -4.296 -31.709 1.00 87.81 96 LEU A O 1
ATOM 784 N N . MET A 1 97 ? 32.468 -4.306 -29.464 1.00 82.31 97 MET A N 1
ATOM 785 C CA . MET A 1 97 ? 33.927 -4.283 -29.281 1.00 82.31 97 MET A CA 1
ATOM 786 C C . MET A 1 97 ? 34.603 -5.509 -29.912 1.00 82.31 97 MET A C 1
ATOM 788 O O . MET A 1 97 ? 35.593 -5.362 -30.626 1.00 82.31 97 MET A O 1
ATOM 792 N N . GLY A 1 98 ? 34.047 -6.711 -29.716 1.00 85.12 98 GLY A N 1
ATOM 793 C CA . GLY A 1 98 ? 34.570 -7.936 -30.333 1.00 85.12 98 GLY A CA 1
ATOM 794 C C . GLY A 1 98 ? 34.517 -7.921 -31.867 1.00 85.12 98 GLY A C 1
ATOM 795 O O . GLY A 1 98 ? 35.444 -8.398 -32.526 1.00 85.12 98 GLY A O 1
ATOM 796 N N . LEU A 1 99 ? 33.473 -7.319 -32.444 1.00 84.38 99 LEU A N 1
ATOM 797 C CA . LEU A 1 99 ? 33.333 -7.171 -33.893 1.00 84.38 99 LEU A CA 1
ATOM 798 C C . LEU A 1 99 ? 34.357 -6.176 -34.465 1.00 84.38 99 LEU A C 1
ATOM 800 O O . LEU A 1 99 ? 35.011 -6.474 -35.459 1.00 84.38 99 LEU A O 1
ATOM 804 N N . VAL A 1 100 ? 34.542 -5.023 -33.813 1.00 82.31 100 VAL A N 1
ATOM 805 C CA . VAL A 1 100 ? 35.501 -3.988 -34.247 1.00 82.31 100 VAL A CA 1
ATOM 806 C C . VAL A 1 100 ? 36.939 -4.515 -34.224 1.00 82.31 100 VAL A C 1
ATOM 808 O O . VAL A 1 100 ? 37.681 -4.312 -35.183 1.00 82.31 100 VAL A O 1
ATOM 811 N N . VAL A 1 101 ? 37.323 -5.256 -33.179 1.00 82.25 101 VAL A N 1
ATOM 812 C CA . VAL A 1 101 ? 38.658 -5.880 -33.083 1.00 82.25 101 VAL A CA 1
ATOM 813 C C . VAL A 1 101 ? 38.882 -6.923 -34.185 1.00 82.25 101 VAL A C 1
ATOM 815 O O . VAL A 1 101 ? 40.009 -7.103 -34.636 1.00 82.25 101 VAL A O 1
ATOM 818 N N . SER A 1 102 ? 37.819 -7.582 -34.652 1.00 83.81 102 SER A N 1
ATOM 819 C CA . SER A 1 102 ? 37.896 -8.565 -35.741 1.00 83.81 102 SER A CA 1
ATOM 820 C C . SER A 1 102 ? 38.047 -7.930 -37.129 1.00 83.81 102 SER A C 1
ATOM 822 O O . SER A 1 102 ? 38.488 -8.614 -38.042 1.00 83.81 102 SER A O 1
ATOM 824 N N . ILE A 1 103 ? 37.698 -6.647 -37.289 1.00 84.75 103 ILE A N 1
ATOM 825 C CA . ILE A 1 103 ? 37.838 -5.888 -38.548 1.00 84.75 103 ILE A CA 1
ATOM 826 C C . ILE A 1 103 ? 39.194 -5.166 -38.625 1.00 84.75 103 ILE A C 1
ATOM 828 O O . ILE A 1 103 ? 39.695 -4.913 -39.715 1.00 84.75 103 ILE A O 1
ATOM 832 N N . MET A 1 104 ? 39.791 -4.812 -37.479 1.00 82.94 104 MET A N 1
ATOM 833 C CA . MET A 1 104 ? 41.121 -4.182 -37.421 1.00 82.94 104 MET A CA 1
ATOM 834 C C . MET A 1 104 ? 42.295 -5.170 -37.572 1.00 82.94 104 MET A C 1
ATOM 836 O O . MET A 1 104 ? 43.440 -4.723 -37.648 1.00 82.94 104 MET A O 1
ATOM 840 N N . LYS A 1 105 ? 42.033 -6.481 -37.590 1.00 72.75 105 LYS A N 1
ATOM 841 C CA . LYS A 1 105 ? 43.002 -7.523 -37.966 1.00 72.75 105 LYS A CA 1
ATOM 842 C C . LYS A 1 105 ? 42.936 -7.792 -39.461 1.00 72.75 105 LYS A C 1
ATOM 844 O O . LYS A 1 105 ? 44.023 -8.006 -40.038 1.00 72.75 105 LYS A O 1
#

Sequence (105 aa):
MREELELLQKLAKRTKTCYNEKFIYSLNNGVADLDDLINGGYMRTENIVSKGNEEKFYKITLKGWAFVNQLKERKSQIKNMKWQIGLTIAVLGLTLMGLVVSIMK

Mean predicted aligned error: 10.82 Å